Protein AF-W2TGR8-F1 (afdb_monomer)

pLDDT: mean 85.69, std 13.35, range [50.53, 97.81]

Sequence (136 aa):
VLIETGPAITISAFTNILAFVIGAYSSPPEIRLFCIGNAVCILMDMLYQLTFYTAVMALFADSAVQYSEKEESSRLKTAAQDFLHWYTGLVSNWKVSLAVMLIWVVYVGGAIVGLFYVSIDLSPQKMFLPDSKLIH

InterPro domains:
  IPR000731 Sterol-sensing domain [PS50156] (1-59)
  IPR003392 Patched domain-containing protein, SSD domain [PF02460] (1-59)
  IPR051697 Patched domain-containing protein [PTHR10796] (2-135)

Radius of gyration: 23.93 Å; Cα contacts (8 Å, |Δi|>4): 41; chains: 1; bounding box: 42×45×67 Å

Structure (mmCIF, N/CA/C/O backbone):
data_AF-W2TGR8-F1
#
_entry.id   AF-W2TGR8-F1
#
loop_
_atom_site.group_PDB
_atom_site.id
_atom_site.type_symbol
_atom_site.label_atom_id
_atom_site.label_alt_id
_atom_site.label_comp_id
_atom_site.label_asym_id
_atom_site.label_entity_id
_atom_site.label_seq_id
_atom_site.pdbx_PDB_ins_code
_atom_site.Cartn_x
_atom_site.Cartn_y
_atom_site.Cartn_z
_atom_site.occupancy
_atom_site.B_iso_or_equiv
_atom_site.auth_seq_id
_atom_site.auth_comp_id
_atom_site.auth_asym_id
_atom_site.auth_atom_id
_atom_site.pdbx_PDB_model_num
ATOM 1 N N . VAL A 1 1 ? -5.175 4.850 19.070 1.00 67.69 1 VAL A N 1
ATOM 2 C CA . VAL A 1 1 ? -5.255 4.617 17.608 1.00 67.69 1 VAL A CA 1
ATOM 3 C C . VAL A 1 1 ? -3.891 4.711 16.936 1.00 67.69 1 VAL A C 1
ATOM 5 O O . VAL A 1 1 ? -3.428 3.683 16.474 1.00 67.69 1 VAL A O 1
ATOM 8 N N . LEU A 1 2 ? -3.178 5.848 16.969 1.00 77.06 2 LEU A N 1
ATOM 9 C CA . LEU A 1 2 ? -1.892 5.989 16.260 1.00 77.06 2 LEU A CA 1
ATOM 10 C C . LEU A 1 2 ? -0.796 5.014 16.727 1.00 77.06 2 LEU A C 1
ATOM 12 O O . LEU A 1 2 ? -0.010 4.551 15.913 1.00 77.06 2 LEU A O 1
ATOM 16 N N . ILE A 1 3 ? -0.752 4.666 18.018 1.00 83.44 3 ILE A N 1
ATOM 17 C CA . ILE A 1 3 ? 0.245 3.712 18.532 1.00 83.44 3 ILE A CA 1
ATOM 18 C C . ILE A 1 3 ? 0.021 2.275 18.026 1.00 83.44 3 ILE A C 1
ATOM 20 O O . ILE A 1 3 ? 0.967 1.501 17.953 1.00 83.44 3 ILE A O 1
ATOM 24 N N . GLU A 1 4 ? -1.212 1.935 17.637 1.00 88.06 4 GLU A N 1
ATOM 25 C CA . GLU A 1 4 ? -1.575 0.610 17.117 1.00 88.06 4 GLU A CA 1
ATOM 26 C C . GLU A 1 4 ? -1.536 0.572 15.584 1.00 88.06 4 GLU A C 1
ATOM 28 O O . GLU A 1 4 ? -1.057 -0.397 15.002 1.00 88.06 4 GLU A O 1
ATOM 33 N N . THR A 1 5 ? -2.005 1.629 14.911 1.00 88.12 5 THR A N 1
ATOM 34 C CA . THR A 1 5 ? -2.105 1.673 13.441 1.00 88.12 5 THR A CA 1
ATOM 35 C C . THR A 1 5 ? -0.905 2.333 12.762 1.00 88.12 5 THR A C 1
ATOM 37 O O . THR A 1 5 ? -0.639 2.058 11.593 1.00 88.12 5 THR A O 1
ATOM 40 N N . GLY A 1 6 ? -0.141 3.158 13.482 1.00 89.12 6 GLY A N 1
ATOM 41 C CA . GLY A 1 6 ? 1.036 3.866 12.974 1.00 89.12 6 GLY A CA 1
ATOM 42 C C . GLY A 1 6 ? 2.106 2.946 12.380 1.00 89.12 6 GLY A C 1
ATOM 43 O O . GLY A 1 6 ? 2.566 3.220 11.271 1.00 89.12 6 GLY A O 1
ATOM 44 N N . PRO A 1 7 ? 2.474 1.823 13.031 1.00 92.12 7 PRO A N 1
ATOM 45 C CA . PRO A 1 7 ? 3.418 0.869 12.451 1.00 92.12 7 PRO A CA 1
ATOM 46 C C . PRO A 1 7 ? 2.946 0.297 11.108 1.00 92.12 7 PRO A C 1
ATOM 48 O O . PRO A 1 7 ? 3.734 0.220 10.170 1.00 92.12 7 PRO A O 1
ATOM 51 N N . ALA A 1 8 ? 1.661 -0.050 10.980 1.00 93.62 8 ALA A N 1
ATOM 52 C CA . ALA A 1 8 ? 1.106 -0.600 9.742 1.00 93.62 8 ALA A CA 1
ATOM 53 C C . ALA A 1 8 ? 1.121 0.424 8.593 1.00 93.62 8 ALA A C 1
ATOM 55 O O . ALA A 1 8 ? 1.507 0.084 7.473 1.00 93.62 8 ALA A O 1
ATOM 56 N N . ILE A 1 9 ? 0.761 1.682 8.880 1.00 91.81 9 ILE A N 1
ATOM 57 C CA . ILE A 1 9 ? 0.807 2.788 7.910 1.00 91.81 9 ILE A CA 1
ATOM 58 C C . ILE A 1 9 ? 2.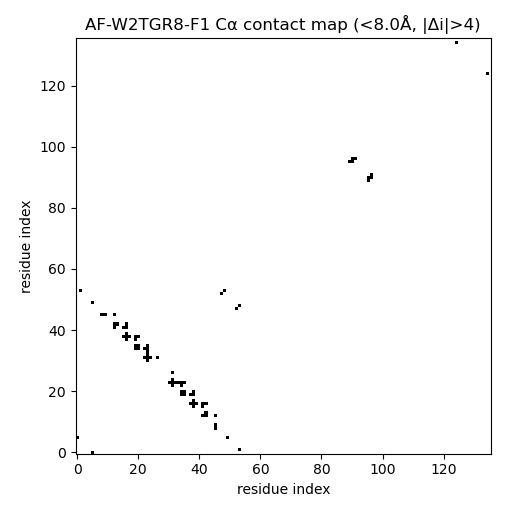244 2.999 7.423 1.00 91.81 9 ILE A C 1
ATOM 60 O O . ILE A 1 9 ? 2.487 3.024 6.217 1.00 91.81 9 ILE A O 1
ATOM 64 N N . THR A 1 10 ? 3.207 3.072 8.344 1.00 93.50 10 THR A N 1
ATOM 65 C CA . THR A 1 10 ? 4.623 3.266 8.006 1.00 93.50 10 THR A CA 1
ATOM 66 C C . THR A 1 10 ? 5.180 2.102 7.189 1.00 93.50 10 THR A C 1
ATOM 68 O O . THR A 1 10 ? 5.876 2.339 6.208 1.00 93.50 10 THR A O 1
ATOM 71 N N . ILE A 1 11 ? 4.859 0.848 7.530 1.00 95.06 11 ILE A N 1
ATOM 72 C CA . ILE A 1 11 ? 5.300 -0.328 6.759 1.00 95.06 11 ILE A CA 1
ATOM 73 C C . ILE A 1 11 ? 4.727 -0.290 5.335 1.00 95.06 11 ILE A C 1
ATOM 75 O O . ILE A 1 11 ? 5.455 -0.523 4.368 1.00 95.06 11 ILE A O 1
ATOM 79 N N . SER A 1 12 ? 3.444 0.042 5.186 1.00 95.12 12 SER A N 1
ATOM 80 C CA . SER A 1 12 ? 2.799 0.175 3.875 1.00 95.12 12 SER A CA 1
ATOM 81 C C . SER A 1 12 ? 3.443 1.284 3.031 1.00 95.12 12 SER A C 1
ATOM 83 O O . SER A 1 12 ? 3.861 1.048 1.897 1.00 95.12 12 SER A O 1
ATOM 85 N N . ALA A 1 13 ? 3.625 2.479 3.600 1.00 95.12 13 ALA A N 1
ATOM 86 C CA . ALA A 1 13 ? 4.288 3.591 2.921 1.00 95.12 13 ALA A CA 1
ATOM 87 C C . ALA A 1 13 ? 5.734 3.243 2.538 1.00 95.12 13 ALA A C 1
ATOM 89 O O . ALA A 1 13 ? 6.147 3.465 1.401 1.00 95.12 13 ALA A O 1
ATOM 90 N N . PHE A 1 14 ? 6.489 2.635 3.453 1.00 94.81 14 PHE A N 1
ATOM 91 C CA . PHE A 1 14 ? 7.878 2.248 3.227 1.00 94.81 14 PHE A CA 1
ATOM 92 C C . PHE A 1 14 ? 8.020 1.218 2.103 1.00 94.81 14 PHE A C 1
ATOM 94 O O . PHE A 1 14 ? 8.857 1.382 1.215 1.00 94.81 14 PHE A O 1
ATOM 101 N N . THR A 1 15 ? 7.179 0.183 2.095 1.00 96.50 15 THR A N 1
ATOM 102 C CA . THR A 1 15 ? 7.203 -0.835 1.034 1.00 96.50 15 THR A CA 1
ATOM 103 C C . THR A 1 15 ? 6.821 -0.252 -0.328 1.00 96.50 15 THR A C 1
ATOM 105 O O . THR A 1 15 ? 7.491 -0.561 -1.314 1.00 96.50 15 THR A O 1
ATOM 108 N N . ASN A 1 16 ? 5.845 0.662 -0.392 1.00 95.88 16 ASN A N 1
ATOM 109 C CA . ASN A 1 16 ? 5.512 1.380 -1.626 1.00 95.88 16 ASN A CA 1
ATOM 110 C C . ASN A 1 16 ? 6.663 2.270 -2.114 1.00 95.88 16 ASN A C 1
ATOM 112 O O . ASN A 1 16 ? 7.004 2.234 -3.295 1.00 95.88 16 ASN A O 1
ATOM 116 N N . ILE A 1 17 ? 7.303 3.033 -1.222 1.00 96.00 17 ILE A N 1
ATOM 117 C CA . ILE A 1 17 ? 8.468 3.862 -1.567 1.00 96.00 17 ILE A CA 1
ATOM 118 C C . ILE A 1 17 ? 9.581 2.988 -2.153 1.00 96.00 17 ILE A C 1
ATOM 120 O O . ILE A 1 17 ? 10.119 3.321 -3.206 1.00 96.00 17 ILE A O 1
ATOM 124 N N . LEU A 1 18 ? 9.895 1.850 -1.526 1.00 95.25 18 LEU A N 1
ATOM 125 C CA . LEU A 1 18 ? 10.897 0.918 -2.047 1.00 95.25 18 LEU A CA 1
ATOM 126 C C . LEU A 1 18 ? 10.514 0.366 -3.423 1.00 95.25 18 LEU A C 1
ATOM 128 O O . LEU A 1 18 ? 11.359 0.342 -4.316 1.00 95.25 18 LEU A O 1
ATOM 132 N N . ALA A 1 19 ? 9.253 -0.025 -3.622 1.00 95.31 19 ALA A N 1
ATOM 133 C CA . ALA A 1 19 ? 8.767 -0.497 -4.916 1.00 95.31 19 ALA A CA 1
ATOM 134 C C . ALA A 1 19 ? 8.942 0.569 -6.012 1.00 95.31 19 ALA A C 1
ATOM 136 O O . ALA A 1 19 ? 9.441 0.263 -7.097 1.00 95.31 19 ALA A O 1
ATOM 137 N N . PHE A 1 20 ? 8.622 1.833 -5.718 1.00 95.06 20 PHE A N 1
ATOM 138 C CA . PHE A 1 20 ? 8.822 2.941 -6.654 1.00 95.06 20 PHE A CA 1
ATOM 139 C C . PHE A 1 20 ? 10.295 3.284 -6.876 1.00 95.06 20 PHE A C 1
ATOM 141 O O . PHE A 1 20 ? 10.671 3.598 -8.001 1.00 95.06 20 PHE A O 1
ATOM 148 N N . VAL A 1 21 ? 11.152 3.195 -5.859 1.00 94.19 21 VAL A N 1
ATOM 149 C CA . VAL A 1 21 ? 12.599 3.423 -6.009 1.00 94.19 21 VAL A CA 1
ATOM 150 C C . VAL A 1 21 ? 13.236 2.339 -6.882 1.00 94.19 21 VAL A C 1
ATOM 152 O O . VAL A 1 21 ? 14.001 2.658 -7.792 1.00 94.19 21 VAL A O 1
ATOM 155 N N . ILE A 1 22 ? 12.886 1.068 -6.668 1.00 95.00 22 ILE A N 1
ATOM 156 C CA . ILE A 1 22 ? 13.338 -0.047 -7.514 1.00 95.00 22 ILE A CA 1
ATOM 157 C C . ILE A 1 22 ? 12.804 0.131 -8.943 1.00 95.00 22 ILE A C 1
ATOM 159 O O . ILE A 1 22 ? 13.560 -0.004 -9.907 1.00 95.00 22 ILE A O 1
ATOM 163 N N . GLY A 1 23 ? 11.532 0.518 -9.083 1.00 91.88 23 GLY A N 1
ATOM 164 C CA . GLY A 1 23 ? 10.924 0.855 -10.368 1.00 91.88 23 GLY A CA 1
ATOM 165 C C . GLY A 1 23 ? 11.654 1.997 -11.077 1.00 91.88 23 GLY A C 1
ATOM 166 O O . GLY A 1 23 ? 11.941 1.891 -12.265 1.00 91.88 23 GLY A O 1
ATOM 167 N N . ALA A 1 24 ? 12.047 3.045 -10.354 1.00 92.75 24 ALA A N 1
ATOM 168 C CA . ALA A 1 24 ? 12.810 4.167 -10.893 1.00 92.75 24 ALA A CA 1
ATOM 169 C C . ALA A 1 24 ? 14.208 3.749 -11.370 1.00 92.75 24 ALA A C 1
ATOM 171 O O . ALA A 1 24 ? 14.681 4.262 -12.380 1.00 92.75 24 ALA A O 1
ATOM 172 N N . TYR A 1 25 ? 14.867 2.829 -10.661 1.00 91.69 25 TYR A N 1
ATOM 173 C CA . TYR A 1 25 ? 16.185 2.327 -11.046 1.00 91.69 25 TYR A CA 1
ATOM 174 C C . TYR A 1 25 ? 16.130 1.454 -12.307 1.00 91.69 25 TYR A C 1
ATOM 176 O O . TYR A 1 25 ? 17.006 1.559 -13.160 1.00 91.69 25 TYR A O 1
ATOM 184 N N . SER A 1 26 ? 15.097 0.617 -12.441 1.00 91.00 26 SER A N 1
ATOM 185 C CA . SER A 1 26 ? 14.973 -0.327 -13.558 1.00 91.00 26 SER A CA 1
ATOM 186 C C . SER A 1 26 ? 14.308 0.254 -14.814 1.00 91.00 26 SER A C 1
ATOM 188 O O . SER A 1 26 ? 14.385 -0.373 -15.870 1.00 91.00 26 SER A O 1
ATOM 190 N N . SER A 1 27 ? 13.616 1.394 -14.717 1.00 89.38 27 SER A N 1
ATOM 191 C CA . SER A 1 27 ? 12.776 1.913 -15.807 1.00 89.38 27 SER A CA 1
ATOM 192 C C . SER A 1 27 ? 13.502 2.885 -16.753 1.00 89.38 27 SER A C 1
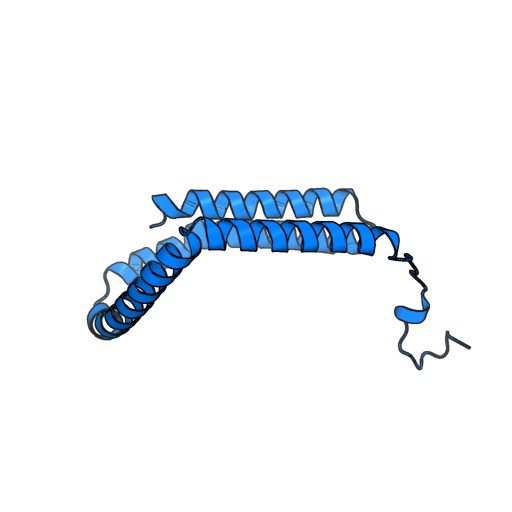ATOM 194 O O . SER A 1 27 ? 14.434 3.578 -16.336 1.00 89.38 27 SER A O 1
ATOM 196 N N . PRO A 1 28 ? 13.028 3.017 -18.010 1.00 89.12 28 PRO A N 1
ATOM 197 C CA . PRO A 1 28 ? 13.437 4.075 -18.937 1.00 89.12 28 PRO A CA 1
ATOM 198 C C . PRO A 1 28 ? 13.270 5.493 -18.353 1.00 89.12 28 PRO A C 1
ATOM 200 O O . PRO A 1 28 ? 12.463 5.694 -17.432 1.00 89.12 28 PRO A O 1
ATOM 203 N N . PRO A 1 29 ? 14.012 6.495 -18.865 1.00 83.12 29 PRO A N 1
ATOM 204 C CA . PRO A 1 29 ? 14.069 7.839 -18.283 1.00 83.12 29 PRO A CA 1
ATOM 205 C C . PRO A 1 29 ? 12.704 8.538 -18.169 1.00 8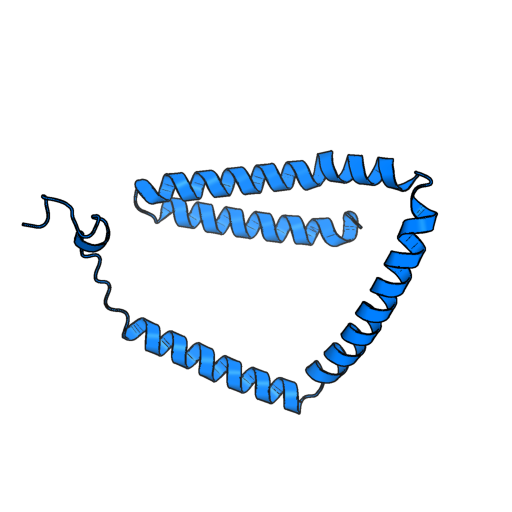3.12 29 PRO A C 1
ATOM 207 O O . PRO A 1 29 ? 12.502 9.313 -17.234 1.00 83.12 29 PRO A O 1
ATOM 210 N N . GLU A 1 30 ? 11.753 8.228 -19.048 1.00 82.56 30 GLU A N 1
ATOM 211 C CA . GLU A 1 30 ? 10.399 8.790 -19.060 1.00 82.56 30 GLU A CA 1
ATOM 212 C C . GLU A 1 30 ? 9.569 8.312 -17.857 1.00 82.56 30 GLU A C 1
ATOM 214 O O . GLU A 1 30 ? 8.879 9.097 -17.208 1.00 82.56 30 GLU A O 1
ATOM 219 N N . ILE A 1 31 ? 9.674 7.026 -17.512 1.00 89.44 31 ILE A N 1
ATOM 220 C CA . ILE A 1 31 ? 8.930 6.398 -16.406 1.00 89.44 31 ILE A CA 1
ATOM 221 C C . ILE A 1 31 ? 9.644 6.640 -15.071 1.00 89.44 31 ILE A C 1
ATOM 223 O O . ILE A 1 31 ? 9.018 6.739 -14.015 1.00 89.44 31 ILE A O 1
ATOM 227 N N . ARG A 1 32 ? 10.9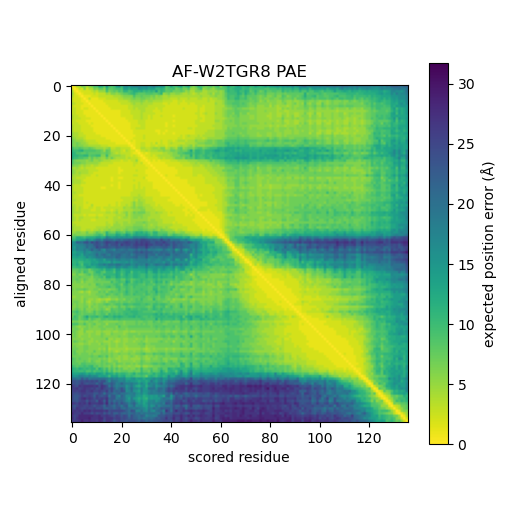66 6.812 -15.099 1.00 91.19 32 ARG A N 1
ATOM 228 C CA . ARG A 1 32 ? 11.770 7.072 -13.904 1.00 91.19 32 ARG A CA 1
ATOM 229 C C . ARG A 1 32 ? 11.347 8.347 -13.172 1.00 91.19 32 ARG A C 1
ATOM 231 O O . ARG A 1 32 ? 11.282 8.337 -11.943 1.00 91.19 32 ARG A O 1
ATOM 238 N N . LEU A 1 33 ? 11.032 9.425 -13.895 1.00 92.12 33 LEU A N 1
ATOM 239 C CA . LEU A 1 33 ? 10.578 10.674 -13.272 1.00 92.12 33 LEU A CA 1
ATOM 240 C C . LEU A 1 33 ? 9.227 10.491 -12.563 1.00 92.12 33 LEU A C 1
ATOM 242 O O . LEU A 1 33 ? 9.038 10.992 -11.456 1.00 92.12 33 LEU A O 1
ATOM 246 N N . PHE A 1 34 ? 8.329 9.703 -13.159 1.00 92.44 34 PHE A N 1
ATOM 247 C CA . PHE A 1 34 ? 7.057 9.322 -12.549 1.00 92.44 34 PHE A CA 1
ATOM 248 C C . PHE A 1 34 ? 7.259 8.505 -11.265 1.00 92.44 34 PHE A C 1
ATOM 250 O O . PHE A 1 34 ? 6.647 8.806 -10.239 1.00 92.44 34 PHE A O 1
ATOM 257 N N . CYS A 1 35 ? 8.141 7.503 -11.285 1.00 94.00 35 CYS A N 1
ATOM 258 C CA . CYS A 1 35 ? 8.422 6.675 -10.112 1.00 94.00 35 CYS A CA 1
ATOM 259 C C . CYS A 1 35 ? 9.039 7.486 -8.961 1.00 94.00 35 CYS A C 1
ATOM 261 O O . CYS A 1 35 ? 8.600 7.355 -7.820 1.00 94.00 35 CYS A O 1
ATOM 263 N N . ILE A 1 36 ? 10.006 8.365 -9.249 1.00 94.31 36 ILE A N 1
ATOM 264 C CA . ILE A 1 36 ? 10.608 9.248 -8.235 1.00 94.31 36 ILE A CA 1
ATOM 265 C C . ILE A 1 36 ? 9.558 10.208 -7.666 1.00 94.31 36 ILE A C 1
ATOM 267 O O . ILE A 1 36 ? 9.482 10.369 -6.450 1.00 94.31 36 ILE A O 1
ATOM 271 N N . GLY A 1 37 ? 8.722 10.805 -8.523 1.00 94.38 37 GLY A N 1
ATOM 272 C CA . GLY A 1 37 ? 7.633 11.681 -8.093 1.00 94.38 37 GLY A CA 1
ATOM 273 C C . GLY A 1 37 ? 6.689 10.990 -7.107 1.00 94.38 37 GLY A C 1
ATOM 274 O O . GLY A 1 37 ? 6.458 11.510 -6.019 1.00 94.38 37 GLY A O 1
ATOM 275 N N . ASN A 1 38 ? 6.224 9.778 -7.431 1.00 95.25 38 ASN A N 1
ATOM 276 C CA . ASN A 1 38 ? 5.356 9.000 -6.540 1.00 95.25 38 ASN A CA 1
ATOM 277 C C . ASN A 1 38 ? 6.044 8.623 -5.223 1.00 95.25 38 ASN A C 1
ATOM 279 O O . ASN A 1 38 ? 5.431 8.752 -4.166 1.00 95.25 38 ASN A O 1
ATOM 283 N N . ALA A 1 39 ? 7.318 8.219 -5.256 1.00 95.62 39 ALA A N 1
ATOM 284 C CA . ALA A 1 39 ? 8.071 7.912 -4.039 1.00 95.62 39 ALA A CA 1
ATOM 285 C C . ALA A 1 39 ? 8.144 9.123 -3.089 1.00 95.62 39 ALA A C 1
ATOM 287 O O . ALA A 1 39 ? 7.924 8.986 -1.886 1.00 95.62 39 ALA A O 1
ATOM 288 N N . VAL A 1 40 ? 8.396 10.321 -3.628 1.00 95.75 40 VAL A N 1
ATOM 289 C CA . VAL A 1 40 ? 8.436 11.568 -2.848 1.00 95.75 40 VAL A CA 1
ATOM 290 C C . VAL A 1 40 ? 7.045 11.952 -2.339 1.00 95.75 40 VAL A C 1
ATOM 292 O O . VAL A 1 40 ? 6.915 12.330 -1.176 1.00 95.75 40 VAL A O 1
ATOM 295 N N . CYS A 1 41 ? 6.001 11.829 -3.165 1.00 95.94 41 CYS A N 1
ATOM 296 C CA . CYS A 1 41 ? 4.622 12.100 -2.754 1.00 95.94 41 CYS A CA 1
ATOM 297 C C . CYS A 1 41 ? 4.192 11.212 -1.582 1.00 95.94 41 CYS A C 1
ATOM 299 O O . CYS A 1 41 ? 3.661 11.729 -0.605 1.00 95.94 41 CYS A O 1
ATOM 301 N N . ILE A 1 42 ? 4.470 9.908 -1.643 1.00 95.75 42 ILE A N 1
ATOM 302 C CA . ILE A 1 42 ? 4.120 8.954 -0.578 1.00 95.75 42 ILE A CA 1
ATOM 303 C C . ILE A 1 42 ? 4.905 9.249 0.702 1.00 95.75 42 ILE A C 1
ATOM 305 O O . ILE A 1 42 ? 4.355 9.172 1.798 1.00 95.75 42 ILE A O 1
ATOM 309 N N . LEU A 1 43 ? 6.179 9.635 0.582 1.00 94.62 43 LEU A N 1
ATOM 310 C CA . LEU A 1 43 ? 6.975 10.048 1.736 1.00 94.62 43 LEU A CA 1
ATOM 311 C C . LEU A 1 43 ? 6.383 11.292 2.414 1.00 94.62 43 LEU A C 1
ATOM 313 O O . LEU A 1 43 ? 6.254 11.326 3.637 1.00 94.62 43 LEU A O 1
ATOM 317 N N . MET A 1 44 ? 6.014 12.304 1.629 1.00 95.25 44 MET A N 1
ATOM 318 C CA . MET A 1 44 ? 5.411 13.531 2.155 1.00 95.25 44 MET A CA 1
ATOM 319 C C . MET A 1 44 ? 4.029 13.281 2.759 1.00 95.25 44 MET A C 1
ATOM 321 O O . MET A 1 44 ? 3.732 13.806 3.831 1.00 95.25 44 MET A O 1
ATOM 325 N N . ASP A 1 45 ? 3.215 12.444 2.120 1.00 94.62 45 ASP A N 1
ATOM 326 C CA . ASP A 1 45 ? 1.916 12.012 2.635 1.00 94.62 45 ASP A CA 1
ATOM 327 C C . ASP A 1 45 ? 2.057 11.305 3.994 1.00 94.62 45 ASP A C 1
ATOM 329 O O . ASP A 1 45 ? 1.387 11.674 4.959 1.00 94.62 45 ASP A O 1
ATOM 333 N N . MET A 1 46 ? 3.019 10.387 4.130 1.00 93.00 46 MET A N 1
ATOM 334 C CA . MET A 1 46 ? 3.310 9.726 5.405 1.00 93.00 46 MET A CA 1
ATOM 335 C C . MET A 1 46 ? 3.701 10.733 6.503 1.00 93.00 46 MET A C 1
ATOM 337 O O . MET A 1 46 ? 3.213 10.638 7.632 1.00 93.00 46 MET A O 1
ATOM 341 N N . LEU A 1 47 ? 4.552 11.720 6.196 1.00 93.19 47 LEU A N 1
ATOM 342 C CA . LEU A 1 47 ? 4.944 12.756 7.161 1.00 93.19 47 LEU A CA 1
ATOM 343 C C . LEU A 1 47 ? 3.753 13.621 7.591 1.00 93.19 47 LEU A C 1
ATOM 345 O O . LEU A 1 47 ? 3.608 13.928 8.779 1.00 93.19 47 LEU A O 1
ATOM 349 N N . TYR A 1 48 ? 2.887 13.990 6.647 1.00 93.56 48 TYR A N 1
ATOM 350 C CA . TYR A 1 48 ? 1.692 14.786 6.913 1.00 93.56 48 TYR A CA 1
ATOM 351 C C . TYR A 1 48 ? 0.659 14.020 7.751 1.00 93.56 48 TYR A C 1
ATOM 353 O O . TYR A 1 48 ? 0.118 14.573 8.713 1.00 93.56 48 TYR A O 1
ATOM 361 N N . GLN A 1 49 ? 0.439 12.735 7.455 1.00 91.44 49 GLN A N 1
ATOM 362 C CA . GLN A 1 49 ? -0.451 11.872 8.234 1.00 91.44 49 GLN A CA 1
ATOM 363 C C . GLN A 1 49 ? 0.044 11.683 9.674 1.00 91.44 49 GLN A C 1
ATOM 365 O O . GLN A 1 49 ? -0.743 11.777 10.614 1.00 91.44 49 GLN A O 1
ATOM 370 N N . LEU A 1 50 ? 1.348 11.464 9.872 1.00 89.88 50 LEU A N 1
ATOM 371 C CA . LEU A 1 50 ? 1.907 11.249 11.210 1.00 89.88 50 LEU A CA 1
ATOM 372 C C . LEU A 1 50 ? 1.885 12.512 12.076 1.00 89.88 50 LEU A C 1
ATOM 374 O O . LEU A 1 50 ? 1.626 12.409 13.274 1.00 89.88 50 LEU A O 1
ATOM 378 N N . THR A 1 51 ? 2.137 13.687 11.495 1.00 91.19 51 THR A N 1
ATOM 379 C CA . THR A 1 51 ? 2.284 14.941 12.250 1.00 91.19 51 THR A CA 1
ATOM 380 C C . THR A 1 51 ? 0.999 15.764 12.272 1.00 91.19 51 THR A C 1
ATOM 382 O O . THR A 1 51 ? 0.328 15.846 13.301 1.00 91.19 51 THR A O 1
ATOM 385 N N . PHE A 1 52 ? 0.646 16.370 11.140 1.00 90.62 52 PHE A N 1
ATOM 386 C CA . PHE A 1 52 ? -0.438 17.338 11.035 1.00 90.62 52 PHE A CA 1
ATOM 387 C C . PHE A 1 52 ? -1.804 16.694 11.264 1.00 90.62 52 PHE A C 1
ATOM 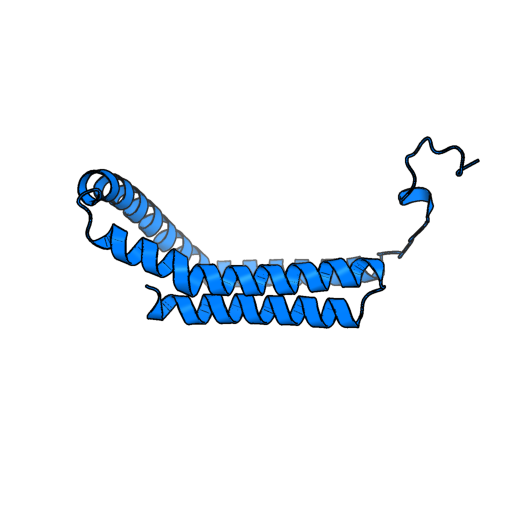389 O O . PHE A 1 52 ? -2.573 17.168 12.098 1.00 90.62 52 PHE A O 1
ATOM 396 N N . TYR A 1 53 ? -2.096 15.590 10.574 1.00 89.94 53 TYR A N 1
ATOM 397 C CA . TYR A 1 53 ? -3.387 14.916 10.705 1.00 89.94 53 TYR A CA 1
ATOM 398 C C . TYR A 1 53 ? -3.606 14.380 12.126 1.00 89.94 53 TYR A C 1
ATOM 400 O O . TYR A 1 53 ? -4.658 14.618 12.719 1.00 89.94 53 TYR A O 1
ATOM 408 N N . THR A 1 54 ? -2.593 13.741 12.721 1.00 88.56 54 THR A N 1
ATOM 409 C CA . THR A 1 54 ? -2.641 13.305 14.125 1.00 88.56 54 THR A CA 1
ATOM 410 C C . THR A 1 54 ? -2.907 14.466 15.083 1.00 88.56 54 THR A C 1
ATOM 412 O O . THR A 1 54 ? -3.745 14.334 15.975 1.00 88.56 54 THR A O 1
ATOM 415 N N . ALA A 1 55 ? -2.217 15.600 14.919 1.00 89.81 55 ALA A N 1
ATOM 416 C CA . ALA A 1 55 ? -2.389 16.763 15.790 1.00 89.81 55 ALA A CA 1
ATOM 417 C C . ALA A 1 55 ? -3.808 17.339 15.692 1.00 89.81 55 ALA A C 1
ATOM 419 O O . ALA A 1 55 ? -4.434 17.616 16.713 1.00 89.81 55 ALA A O 1
ATOM 420 N N . VAL A 1 56 ? -4.341 17.451 14.474 1.00 89.69 56 VAL A N 1
ATOM 421 C CA . VAL A 1 56 ? -5.727 17.867 14.230 1.00 89.69 56 VAL A CA 1
ATOM 422 C C . VAL A 1 56 ? -6.700 16.904 14.914 1.00 89.69 56 VAL A C 1
ATOM 424 O O . VAL A 1 56 ? -7.533 17.340 15.705 1.00 89.69 56 VAL A O 1
ATOM 427 N N . MET A 1 57 ? -6.557 15.594 14.702 1.00 86.94 57 MET A N 1
ATOM 428 C CA . MET A 1 57 ? -7.410 14.586 15.343 1.00 86.94 57 MET A CA 1
ATOM 429 C C . MET A 1 57 ? -7.351 14.644 16.876 1.00 86.94 57 MET A C 1
ATOM 431 O O . MET A 1 57 ? -8.373 14.444 17.528 1.00 86.94 57 MET A O 1
ATOM 435 N N . ALA A 1 58 ? -6.188 14.951 17.461 1.00 86.38 58 ALA A N 1
ATOM 436 C CA . ALA A 1 58 ? -6.038 15.110 18.906 1.00 86.38 58 ALA A CA 1
ATOM 437 C C . ALA A 1 58 ? -6.779 16.344 19.451 1.00 86.38 58 ALA A C 1
ATOM 439 O O . ALA A 1 58 ? -7.336 16.276 20.542 1.00 86.38 58 ALA A O 1
ATOM 440 N N . LEU A 1 59 ? -6.826 17.446 18.695 1.00 86.62 59 LEU A N 1
ATOM 441 C CA . LEU A 1 59 ? -7.561 18.655 19.084 1.00 86.62 59 LEU A CA 1
ATOM 442 C C . LEU A 1 59 ? -9.078 18.459 19.003 1.00 86.62 59 LEU A C 1
ATOM 444 O O . LEU A 1 59 ? -9.811 18.882 19.893 1.00 86.62 59 LEU A O 1
ATOM 448 N N . PHE A 1 60 ? -9.559 17.802 17.946 1.00 82.88 60 PHE A N 1
ATOM 449 C CA . PHE A 1 60 ? -10.991 17.561 17.761 1.00 82.88 60 PHE A CA 1
ATOM 450 C C . PHE A 1 60 ? -11.548 16.470 18.683 1.00 82.88 60 PHE A C 1
ATOM 452 O O . PHE A 1 60 ? -12.754 16.465 18.941 1.00 82.88 60 PHE A O 1
ATOM 459 N N . ALA A 1 61 ? -10.692 15.601 19.232 1.00 78.62 61 ALA A N 1
ATOM 460 C CA . ALA A 1 61 ? -11.089 14.542 20.159 1.00 78.62 61 ALA A CA 1
ATOM 461 C C . ALA A 1 61 ? -11.803 15.051 21.429 1.00 78.62 61 ALA A C 1
ATOM 463 O O . ALA A 1 61 ? -12.574 14.293 22.013 1.00 78.62 61 ALA A O 1
ATOM 464 N N . ASP A 1 62 ? -11.572 16.305 21.835 1.00 70.19 62 ASP A N 1
ATOM 465 C CA . ASP A 1 62 ? -12.126 16.904 23.063 1.00 70.19 62 ASP A CA 1
ATOM 466 C C . ASP A 1 62 ? -13.381 17.775 22.819 1.00 70.19 62 ASP A C 1
ATOM 468 O O . ASP A 1 62 ? -13.975 18.328 23.742 1.00 70.19 62 ASP A O 1
ATOM 472 N N . SER A 1 63 ? -13.821 17.924 21.562 1.00 64.94 63 SER A N 1
ATOM 473 C CA . SER A 1 63 ? -14.923 18.829 21.203 1.00 64.94 63 SER A CA 1
ATOM 474 C C . SER A 1 63 ? -16.314 18.165 21.241 1.00 64.94 63 SER A C 1
ATOM 476 O O . SER A 1 63 ? -16.506 17.021 20.832 1.00 64.94 63 SER A O 1
ATOM 478 N N . ALA A 1 64 ? -17.328 18.917 21.692 1.00 55.31 64 ALA A N 1
ATOM 479 C CA . ALA A 1 64 ? -18.714 18.477 21.938 1.00 55.31 64 ALA A CA 1
ATOM 480 C C . ALA A 1 64 ? -19.542 18.060 20.691 1.00 55.31 64 ALA A C 1
ATOM 482 O O . ALA A 1 64 ? -20.748 17.839 20.794 1.00 55.31 64 ALA A O 1
ATOM 483 N N . VAL A 1 65 ? -18.910 17.898 19.522 1.00 62.38 65 VAL A N 1
ATOM 484 C CA . VAL A 1 65 ? -19.507 17.353 18.278 1.00 62.38 65 VAL A CA 1
ATOM 485 C C . VAL A 1 65 ? -19.943 15.883 18.445 1.00 62.38 65 VAL A C 1
ATOM 487 O O . VAL A 1 65 ? -20.752 15.346 17.690 1.00 62.38 65 VAL A O 1
ATOM 490 N N . GLN A 1 66 ? -19.480 15.250 19.519 1.00 59.53 66 GLN A N 1
ATOM 491 C CA . GLN A 1 66 ? -19.597 13.829 19.803 1.00 59.53 66 GLN A CA 1
ATOM 492 C C . GLN A 1 66 ? -21.032 13.295 19.981 1.00 59.53 66 GLN A C 1
ATOM 494 O O . GLN A 1 66 ? -21.203 12.086 19.929 1.00 59.53 66 GLN A O 1
ATOM 499 N N . TYR A 1 67 ? -22.067 14.113 20.216 1.00 57.12 67 TYR A N 1
ATOM 500 C CA . TYR A 1 67 ? -23.401 13.575 20.550 1.00 57.12 67 TYR A CA 1
ATOM 501 C C . TYR A 1 67 ? -24.204 13.110 19.321 1.00 57.12 67 TYR A C 1
ATOM 503 O O . TYR A 1 67 ? -24.727 11.999 19.327 1.00 57.12 67 TYR A O 1
ATOM 511 N N . SER A 1 68 ? -24.246 13.910 18.246 1.00 58.81 68 SER A N 1
ATOM 512 C CA . SER A 1 68 ? -24.975 13.559 17.011 1.00 58.81 68 SER A CA 1
ATOM 513 C C . SER A 1 68 ? -24.233 12.506 16.183 1.00 58.81 68 SER A C 1
ATOM 515 O O . SER A 1 68 ? -24.848 11.603 15.625 1.00 58.81 68 SER A O 1
ATOM 517 N N . GLU A 1 69 ? -22.901 12.585 16.134 1.00 64.75 69 GLU A N 1
ATOM 518 C CA . GLU A 1 69 ? -22.075 11.661 15.350 1.00 64.75 69 GLU A CA 1
ATOM 519 C C . GLU A 1 69 ? -21.988 10.271 16.002 1.00 64.75 69 GLU A C 1
ATOM 521 O O . GLU A 1 69 ? -21.876 9.256 15.320 1.00 64.75 69 GLU A O 1
ATOM 526 N N . LYS A 1 70 ? -22.089 10.185 17.335 1.00 66.69 70 LYS A N 1
ATOM 527 C CA . LYS A 1 70 ? -21.986 8.914 18.068 1.00 66.69 70 LYS A CA 1
ATOM 528 C C . LYS A 1 70 ? -23.231 8.044 17.928 1.00 66.69 70 LYS A C 1
ATOM 530 O O . LYS A 1 70 ? -23.080 6.827 17.957 1.00 66.69 70 LYS A O 1
ATOM 535 N N . GLU A 1 71 ? -24.422 8.616 17.735 1.00 70.06 71 GLU A N 1
ATOM 536 C CA . GLU A 1 71 ? -25.640 7.839 17.457 1.00 70.06 71 GLU A CA 1
ATOM 537 C C . GLU A 1 71 ? -25.598 7.215 16.052 1.00 70.06 71 GLU A C 1
ATOM 539 O O . GLU A 1 71 ? -25.804 6.007 15.904 1.00 70.06 71 GLU A O 1
ATOM 544 N N . GLU A 1 72 ? -25.230 7.994 15.031 1.00 73.38 72 GLU A N 1
ATOM 545 C CA . GLU A 1 72 ? -25.060 7.495 13.661 1.00 73.38 72 GLU A CA 1
ATOM 546 C C . GLU A 1 72 ? -23.891 6.499 13.560 1.00 73.38 72 GLU A C 1
ATOM 548 O O . GLU A 1 72 ? -24.061 5.389 13.048 1.00 73.38 72 GLU A O 1
ATOM 553 N N . SER A 1 73 ? -22.737 6.829 14.154 1.00 79.81 73 SER A N 1
ATOM 554 C CA . SER A 1 73 ? -21.575 5.939 14.265 1.00 79.81 73 SER A CA 1
ATOM 555 C C . SER A 1 73 ? -21.908 4.652 15.021 1.00 79.81 73 SER A C 1
ATOM 557 O O . SER A 1 73 ? -21.405 3.596 14.656 1.00 79.81 73 SER A O 1
ATOM 559 N N . SER A 1 74 ? -22.769 4.700 16.044 1.00 83.62 74 SER A N 1
ATOM 560 C CA . SER A 1 74 ? -23.218 3.512 16.782 1.00 83.62 74 SER A CA 1
ATOM 561 C C . SER A 1 74 ? -24.006 2.565 15.880 1.00 83.62 74 SER A C 1
ATOM 563 O O . SER A 1 74 ? -23.667 1.387 15.792 1.00 83.62 74 SER A O 1
ATOM 565 N N . ARG A 1 75 ? -24.985 3.077 15.120 1.00 87.12 75 ARG A N 1
ATOM 566 C CA . ARG A 1 75 ? -25.769 2.259 14.175 1.00 87.12 75 ARG A CA 1
ATOM 567 C C . ARG A 1 75 ? -24.893 1.652 13.081 1.00 87.12 75 ARG A C 1
ATOM 569 O O . ARG A 1 75 ? -25.024 0.466 12.781 1.00 87.12 75 ARG A O 1
ATOM 576 N N . LEU A 1 76 ? -23.979 2.446 12.522 1.00 89.00 76 LEU A N 1
ATOM 577 C CA . LEU A 1 76 ? -23.000 1.994 11.531 1.00 89.00 76 LEU A CA 1
ATOM 578 C C . LEU A 1 76 ? -22.064 0.925 12.101 1.00 89.00 76 LEU A C 1
ATOM 580 O O . LEU A 1 76 ? -21.820 -0.080 11.441 1.00 89.00 76 LEU A O 1
ATOM 584 N N . LYS A 1 77 ? -21.581 1.102 13.336 1.00 91.56 77 LYS A N 1
ATOM 585 C CA . LYS A 1 77 ? -20.743 0.118 14.031 1.00 91.56 77 LYS A CA 1
ATOM 586 C C . LYS A 1 77 ? -21.484 -1.185 14.277 1.00 91.56 77 LYS A C 1
ATOM 588 O O . LYS A 1 77 ? -20.910 -2.229 13.999 1.00 91.56 77 LYS A O 1
ATOM 593 N N . THR A 1 78 ? -22.733 -1.148 14.743 1.00 93.31 78 THR A N 1
ATOM 594 C CA . THR A 1 78 ? -23.530 -2.365 14.960 1.00 93.31 78 THR A CA 1
ATOM 595 C C . THR A 1 78 ? -23.746 -3.114 13.649 1.00 93.31 78 THR A C 1
ATOM 597 O O . THR A 1 78 ? -23.426 -4.293 13.570 1.00 93.31 78 THR A O 1
ATOM 600 N N . ALA A 1 79 ? -24.168 -2.420 12.587 1.00 93.69 79 ALA A N 1
ATOM 601 C CA . ALA A 1 79 ? -24.347 -3.041 11.275 1.00 93.69 79 ALA A CA 1
ATOM 602 C C . ALA A 1 79 ? -23.032 -3.611 10.709 1.00 93.69 79 ALA A C 1
ATOM 604 O O . ALA A 1 79 ? -23.009 -4.722 10.178 1.00 93.69 79 ALA A O 1
ATOM 605 N N . ALA A 1 80 ? -21.923 -2.876 10.849 1.00 94.75 80 ALA A N 1
ATOM 606 C CA . ALA A 1 80 ? -20.606 -3.338 10.426 1.00 94.75 80 ALA A CA 1
ATOM 607 C C . ALA A 1 80 ? -20.156 -4.562 11.228 1.00 94.75 80 ALA A C 1
ATOM 609 O O . ALA A 1 80 ? -19.622 -5.498 10.645 1.00 94.75 80 ALA A O 1
ATOM 610 N N . GLN A 1 81 ? -20.388 -4.575 12.541 1.00 95.62 81 GLN A N 1
ATOM 611 C CA . GLN A 1 81 ? -20.014 -5.667 13.431 1.00 95.62 81 GLN A CA 1
ATOM 612 C C . GLN A 1 81 ? -20.835 -6.930 13.149 1.00 95.62 81 GLN A C 1
ATOM 614 O O . GLN A 1 81 ? -20.258 -8.015 13.077 1.00 95.62 81 GLN A O 1
ATOM 619 N N . ASP A 1 82 ? -22.138 -6.797 12.899 1.00 95.94 82 ASP A N 1
ATOM 620 C CA . ASP A 1 82 ? -23.004 -7.909 12.496 1.00 95.94 82 ASP A CA 1
ATOM 621 C C . ASP A 1 82 ? -22.546 -8.509 11.158 1.00 95.94 82 ASP A C 1
ATOM 623 O O . ASP A 1 82 ? -22.407 -9.730 11.026 1.00 95.94 82 ASP A O 1
ATOM 627 N N . PHE A 1 83 ? -22.218 -7.655 10.181 1.00 96.12 83 PHE A N 1
ATOM 628 C CA . PHE A 1 83 ? -21.639 -8.093 8.911 1.00 96.12 83 PHE A CA 1
ATOM 629 C C . PHE A 1 83 ? -20.286 -8.787 9.105 1.00 96.12 83 PHE A C 1
ATOM 631 O O . PHE A 1 83 ? -20.051 -9.845 8.522 1.00 96.12 83 PHE A O 1
ATOM 638 N N . LEU A 1 84 ? -19.404 -8.230 9.940 1.00 95.56 84 LEU A N 1
ATOM 639 C CA . LEU A 1 84 ? -18.079 -8.791 10.204 1.00 95.56 84 LEU A CA 1
ATOM 640 C C . LEU A 1 84 ? -18.184 -10.159 10.874 1.00 95.56 84 LEU A C 1
ATOM 642 O O . LEU A 1 84 ? -17.443 -11.066 10.504 1.00 95.56 84 LEU A O 1
ATOM 646 N N . HIS A 1 85 ? -19.119 -10.341 11.807 1.00 95.25 85 HIS A N 1
ATOM 647 C CA . HIS A 1 85 ? -19.381 -11.638 12.428 1.00 95.25 85 HIS A CA 1
ATOM 648 C C . HIS A 1 85 ? -19.878 -12.666 11.415 1.00 95.25 85 HIS A C 1
ATOM 650 O O . HIS A 1 85 ? -19.357 -13.783 11.375 1.00 95.25 85 HIS A O 1
ATOM 656 N N . TRP A 1 86 ? -20.835 -12.289 10.566 1.00 95.31 86 TRP A N 1
ATOM 657 C CA . TRP A 1 86 ? -21.314 -13.156 9.493 1.00 95.31 86 TRP A CA 1
ATOM 658 C C . TRP A 1 86 ? -20.188 -13.525 8.513 1.00 95.31 86 TRP A C 1
ATOM 660 O O . TRP A 1 86 ? -19.984 -14.705 8.225 1.00 95.31 86 TRP A O 1
ATOM 670 N N . TYR A 1 87 ? -19.405 -12.541 8.062 1.00 94.31 87 TYR A N 1
ATOM 671 C CA . TYR A 1 87 ? -18.277 -12.730 7.149 1.00 94.31 87 TYR A CA 1
ATOM 672 C C . TYR A 1 87 ? -17.185 -13.611 7.763 1.00 94.31 87 TYR A C 1
ATOM 674 O O . TYR A 1 87 ? -16.704 -14.542 7.121 1.00 94.31 87 TYR A O 1
ATOM 682 N N . THR A 1 88 ? -16.828 -13.368 9.024 1.00 94.06 88 THR A N 1
ATOM 683 C CA . THR A 1 88 ? -15.828 -14.166 9.747 1.00 94.06 88 THR A CA 1
ATOM 684 C C . THR A 1 88 ? -16.303 -15.607 9.893 1.00 94.06 88 THR A C 1
ATOM 686 O O . THR A 1 88 ? -15.527 -16.530 9.654 1.00 94.06 88 THR A O 1
ATOM 689 N N . GLY A 1 89 ? -17.586 -15.817 10.206 1.00 93.44 89 GLY A N 1
ATOM 690 C CA . GLY A 1 89 ? -18.191 -17.146 10.225 1.00 93.44 89 GLY A CA 1
ATOM 691 C C . GLY A 1 89 ? -18.118 -17.828 8.859 1.00 93.44 89 GLY A C 1
ATOM 692 O O . GLY A 1 89 ? -17.711 -18.984 8.772 1.00 93.44 89 GLY A O 1
ATOM 693 N N . LEU A 1 90 ? -18.440 -17.110 7.780 1.00 93.12 90 LEU A N 1
ATOM 694 C CA . LEU A 1 90 ? -18.378 -17.627 6.415 1.00 93.12 90 LEU A CA 1
ATOM 695 C C . LEU A 1 90 ? -16.951 -18.026 6.008 1.00 93.12 90 LEU A C 1
ATOM 697 O O . LEU A 1 90 ? -16.754 -19.147 5.543 1.00 93.12 90 LEU A O 1
ATOM 701 N N . VAL A 1 91 ? -15.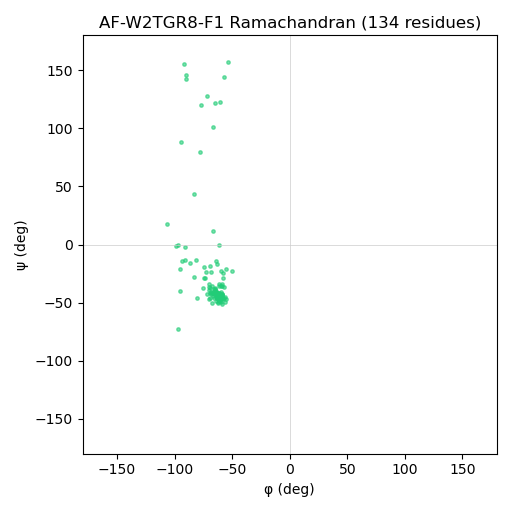968 -17.145 6.208 1.00 92.88 91 VAL A N 1
ATOM 702 C CA . VAL A 1 91 ? -14.560 -17.359 5.825 1.00 92.88 91 VAL A CA 1
ATOM 703 C C . VAL A 1 91 ? -13.875 -18.412 6.695 1.00 92.88 91 VAL A C 1
ATOM 705 O O . VAL A 1 91 ? -13.051 -19.175 6.193 1.00 92.88 91 VAL A O 1
ATOM 708 N N . SER A 1 92 ? -14.226 -18.500 7.980 1.00 94.62 92 SER A N 1
ATOM 709 C CA . SER A 1 92 ? -13.653 -19.486 8.905 1.00 94.62 92 SER A CA 1
ATOM 710 C C . SER A 1 92 ? -14.088 -20.925 8.593 1.00 94.62 92 SER A C 1
ATOM 712 O O . SER A 1 92 ? -13.415 -21.874 8.996 1.00 94.62 92 SER A O 1
ATOM 714 N N . ASN A 1 93 ? -15.170 -21.121 7.828 1.00 96.38 93 ASN A N 1
ATOM 715 C CA . ASN A 1 93 ? -15.584 -22.453 7.398 1.00 96.38 93 ASN A CA 1
ATOM 716 C C . ASN A 1 93 ? -14.548 -23.085 6.460 1.00 96.38 93 ASN A C 1
ATOM 718 O O . ASN A 1 93 ? -14.309 -22.604 5.352 1.00 96.38 93 ASN A O 1
ATOM 722 N N . TRP A 1 94 ? -14.021 -24.249 6.847 1.00 93.81 94 TRP A N 1
ATOM 723 C CA . TRP A 1 94 ? -12.959 -24.923 6.094 1.00 93.81 94 TRP A CA 1
ATOM 724 C C . TRP A 1 94 ? -13.349 -25.263 4.643 1.00 93.81 94 TRP A C 1
ATOM 726 O O . TRP A 1 94 ? -12.509 -25.186 3.754 1.00 93.81 94 TRP A O 1
ATOM 736 N N . LYS A 1 95 ? -14.626 -25.587 4.379 1.00 95.50 95 LYS A N 1
ATOM 737 C CA . LYS A 1 95 ? -15.125 -25.867 3.019 1.00 95.50 95 LYS A CA 1
ATOM 738 C C . LYS A 1 95 ? -15.068 -24.627 2.126 1.00 95.50 95 LYS A C 1
ATOM 740 O O . LYS A 1 95 ? -14.685 -24.727 0.966 1.00 95.50 95 LYS A O 1
ATOM 745 N N . VAL A 1 96 ? -15.448 -23.471 2.676 1.00 95.50 96 VAL A N 1
ATOM 746 C CA . VAL A 1 96 ? -15.406 -22.181 1.973 1.00 95.50 96 VAL A CA 1
ATOM 747 C C . VAL A 1 96 ? -13.956 -21.775 1.754 1.00 95.50 96 VAL A C 1
ATOM 749 O O . VAL A 1 96 ? -13.584 -21.452 0.633 1.00 95.50 96 VAL A O 1
ATOM 752 N N . SER A 1 97 ? -13.121 -21.885 2.790 1.00 93.00 97 SER A N 1
ATOM 753 C CA . SER A 1 97 ? -11.682 -21.641 2.693 1.00 93.00 97 SER A CA 1
ATOM 754 C C . SER A 1 97 ? -11.029 -22.508 1.607 1.00 93.00 97 SER A C 1
ATOM 756 O O . SER A 1 97 ? -10.334 -21.981 0.743 1.00 93.00 97 SER A O 1
ATOM 758 N N . LEU A 1 98 ? -11.331 -23.811 1.556 1.00 95.81 98 LEU A N 1
ATOM 759 C CA . LEU A 1 98 ? -10.813 -24.717 0.527 1.00 95.81 98 LEU A CA 1
ATOM 760 C C . LEU A 1 98 ? -11.301 -24.343 -0.879 1.00 95.81 98 LEU A C 1
ATOM 762 O O . LEU A 1 98 ? -10.509 -24.348 -1.819 1.00 95.81 98 LEU A O 1
ATOM 766 N N . ALA A 1 99 ? -12.577 -23.980 -1.031 1.00 96.44 99 ALA A N 1
ATOM 767 C CA . ALA A 1 99 ? -13.113 -23.515 -2.308 1.00 96.44 99 ALA A CA 1
ATOM 768 C C . ALA A 1 99 ? -12.431 -22.217 -2.782 1.00 96.44 99 ALA A C 1
ATOM 770 O O . ALA A 1 99 ? -12.034 -22.127 -3.942 1.00 96.44 99 ALA A O 1
ATOM 771 N N . VAL A 1 100 ? -12.233 -21.241 -1.889 1.00 96.00 100 VAL A N 1
ATOM 772 C CA . VAL A 1 100 ? -11.520 -19.987 -2.187 1.00 96.00 100 VAL A CA 1
ATOM 773 C C . VAL A 1 100 ? -10.070 -20.266 -2.576 1.00 96.00 100 VAL A C 1
ATOM 775 O O . VAL A 1 100 ? -9.589 -19.710 -3.560 1.00 96.00 100 VAL A O 1
ATOM 778 N N . MET A 1 101 ? -9.392 -21.168 -1.864 1.00 95.06 101 MET A N 1
ATOM 779 C CA . MET A 1 101 ? -8.026 -21.579 -2.196 1.00 95.06 101 MET A CA 1
ATOM 780 C C . MET A 1 101 ? -7.949 -22.228 -3.582 1.00 95.06 101 MET A C 1
ATOM 782 O O . MET A 1 101 ? -7.053 -21.897 -4.353 1.00 95.06 101 MET A O 1
ATOM 786 N N . LEU A 1 102 ? -8.900 -23.097 -3.943 1.00 96.88 102 LEU A N 1
ATOM 787 C CA . LEU A 1 102 ? -8.963 -23.682 -5.287 1.00 96.88 102 LEU A CA 1
ATOM 788 C C . LEU A 1 102 ? -9.178 -22.617 -6.368 1.00 96.88 102 LEU A C 1
ATOM 790 O O . LEU A 1 102 ? -8.468 -22.623 -7.372 1.00 96.88 102 LEU A O 1
ATOM 794 N N . ILE A 1 103 ? -10.108 -21.681 -6.156 1.00 97.56 103 ILE A N 1
ATOM 795 C CA . ILE A 1 103 ? -10.357 -20.571 -7.090 1.00 97.56 103 ILE A CA 1
ATOM 796 C C . ILE A 1 103 ? -9.095 -19.720 -7.257 1.00 97.56 103 ILE A C 1
ATOM 798 O O . ILE A 1 103 ? -8.734 -19.377 -8.381 1.00 97.56 103 ILE A O 1
ATOM 802 N N . TRP A 1 104 ? -8.394 -19.417 -6.163 1.00 97.25 104 TRP A N 1
ATOM 803 C CA . TRP A 1 104 ? -7.155 -1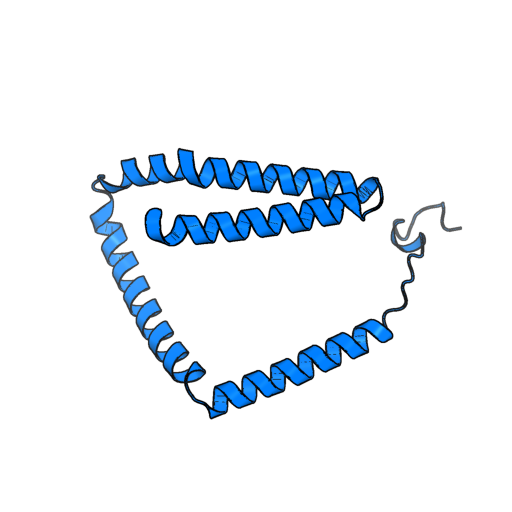8.646 -6.198 1.00 97.25 104 TRP A CA 1
ATOM 804 C C . TRP A 1 104 ? -6.052 -19.364 -6.987 1.00 97.25 104 TRP A C 1
ATOM 806 O O . TRP A 1 104 ? -5.398 -18.740 -7.819 1.00 97.25 104 TRP A O 1
ATOM 816 N N . VAL A 1 105 ? -5.889 -20.680 -6.809 1.00 97.69 105 VAL A N 1
ATOM 817 C CA . VAL A 1 105 ? -4.913 -21.476 -7.577 1.00 97.69 105 VAL A CA 1
ATOM 818 C C . VAL A 1 105 ? -5.247 -21.480 -9.068 1.00 97.69 105 VAL A C 1
ATOM 820 O O . VAL A 1 105 ? -4.356 -21.282 -9.893 1.00 97.69 105 VAL A O 1
ATOM 823 N N . VAL A 1 106 ? -6.522 -21.656 -9.429 1.00 97.81 106 VAL A N 1
ATOM 824 C CA . VAL A 1 106 ? -6.966 -21.591 -10.832 1.00 97.81 106 VAL A CA 1
ATOM 825 C C . VAL A 1 106 ? -6.716 -20.200 -11.417 1.00 97.81 106 VAL A C 1
ATOM 827 O O . VAL A 1 106 ? -6.199 -20.095 -12.528 1.00 97.81 106 VAL A O 1
ATOM 830 N N . TYR A 1 107 ? -7.020 -19.139 -10.666 1.00 97.38 107 TYR A N 1
ATOM 831 C CA . TYR A 1 107 ? -6.770 -17.756 -11.074 1.00 97.38 107 TYR A CA 1
ATOM 832 C C . TYR A 1 107 ? -5.281 -17.494 -11.325 1.00 97.38 107 TYR A C 1
ATOM 834 O O . TYR A 1 107 ? -4.916 -16.998 -12.390 1.00 97.38 107 TYR A O 1
ATOM 842 N N . VAL A 1 108 ? -4.411 -17.873 -10.385 1.00 97.00 108 VAL A N 1
ATOM 843 C CA . VAL A 1 108 ? -2.958 -17.696 -10.521 1.00 97.00 108 VAL A CA 1
ATOM 844 C C . VAL A 1 108 ? -2.416 -18.518 -11.691 1.00 97.00 108 VAL A C 1
ATOM 846 O O . VAL A 1 108 ? -1.637 -17.998 -12.487 1.00 97.00 108 VAL A O 1
ATOM 849 N N . GLY A 1 109 ? -2.862 -19.766 -11.852 1.00 96.50 109 GLY A N 1
ATOM 850 C CA . GLY A 1 109 ? -2.492 -20.601 -12.996 1.00 96.50 109 GLY A CA 1
ATOM 851 C C . GLY A 1 109 ? -2.892 -19.964 -14.329 1.00 96.50 109 GLY A C 1
ATOM 852 O O . GLY A 1 109 ? -2.072 -19.870 -15.240 1.00 96.50 109 GLY A O 1
ATOM 853 N N . GLY A 1 110 ? -4.120 -19.449 -14.421 1.00 95.56 110 GLY A N 1
ATOM 854 C CA . GLY A 1 110 ? -4.606 -18.716 -15.588 1.00 95.56 110 GLY A CA 1
ATOM 855 C C . GLY A 1 110 ? -3.802 -17.446 -15.874 1.00 95.56 110 GLY A C 1
ATOM 856 O O . GLY A 1 110 ? -3.459 -17.196 -17.026 1.00 95.56 110 GLY A O 1
ATOM 857 N N . ALA A 1 111 ? -3.437 -16.680 -14.843 1.00 95.19 111 ALA A N 1
ATOM 858 C CA . ALA A 1 111 ? -2.608 -15.483 -14.985 1.00 95.19 111 ALA A CA 1
ATOM 859 C C . ALA A 1 111 ? -1.197 -15.810 -15.505 1.00 95.19 111 ALA A C 1
ATOM 861 O O . ALA A 1 111 ? -0.691 -15.113 -16.382 1.00 95.19 111 ALA A O 1
ATOM 862 N N . ILE A 1 112 ? -0.586 -16.898 -15.023 1.00 95.12 112 ILE A N 1
ATOM 863 C CA . ILE A 1 112 ? 0.717 -17.381 -15.508 1.00 95.12 112 ILE A CA 1
ATOM 864 C C . ILE A 1 112 ? 0.624 -17.787 -16.980 1.00 95.12 112 ILE A C 1
ATOM 866 O O . ILE A 1 112 ? 1.465 -17.387 -17.779 1.00 95.12 112 ILE A O 1
ATOM 870 N N . VAL A 1 113 ? -0.411 -18.541 -17.362 1.00 94.56 113 VAL A N 1
ATOM 871 C CA . VAL A 1 113 ? -0.639 -18.901 -18.769 1.00 94.56 113 VAL A CA 1
ATOM 872 C C . VAL A 1 113 ? -0.838 -17.641 -19.613 1.00 94.56 113 VAL A C 1
ATOM 874 O O . VAL A 1 113 ? -0.196 -17.502 -20.648 1.00 94.56 113 VAL A O 1
ATOM 877 N N . GLY A 1 114 ? -1.651 -16.690 -19.146 1.00 90.94 114 GLY A N 1
ATOM 878 C CA . GLY A 1 114 ? -1.874 -15.403 -19.808 1.00 90.94 114 GLY A CA 1
ATOM 879 C C . GLY A 1 114 ? -0.586 -14.610 -20.035 1.00 90.94 114 GLY A C 1
ATOM 880 O O . GLY A 1 114 ? -0.422 -14.020 -21.100 1.00 90.94 114 GLY A O 1
ATOM 881 N N . LEU A 1 115 ? 0.364 -14.670 -19.098 1.00 88.75 115 LEU A N 1
ATOM 882 C CA . LEU A 1 115 ? 1.673 -14.033 -19.244 1.00 88.75 115 LEU A CA 1
ATOM 883 C C . LEU A 1 115 ? 2.468 -14.592 -20.435 1.00 88.75 115 LEU A C 1
ATOM 885 O O . LEU A 1 115 ? 3.138 -13.825 -21.118 1.00 88.75 115 LEU A O 1
ATOM 889 N N . PHE A 1 116 ? 2.362 -15.893 -20.731 1.00 88.00 116 PHE A N 1
ATOM 890 C CA . PHE A 1 116 ? 3.029 -16.498 -21.893 1.00 88.00 116 PHE A CA 1
ATOM 891 C C . PHE A 1 116 ? 2.388 -16.119 -23.236 1.00 88.00 116 PHE A C 1
ATOM 893 O O . PHE A 1 116 ? 3.063 -16.168 -24.261 1.00 88.00 116 PHE A O 1
ATOM 900 N N . TYR A 1 117 ? 1.108 -15.735 -23.244 1.00 87.12 117 TYR A N 1
ATOM 901 C CA . TYR A 1 117 ? 0.397 -15.311 -24.457 1.00 87.12 117 TYR A CA 1
ATOM 902 C C . TYR A 1 117 ? 0.476 -13.803 -24.722 1.00 87.12 117 TYR A C 1
ATOM 904 O O . TYR A 1 117 ? 0.151 -13.364 -25.828 1.00 87.12 117 TYR A O 1
ATOM 912 N N . VAL A 1 118 ? 0.912 -12.999 -23.745 1.00 85.00 118 VAL A N 1
ATOM 913 C CA . VAL A 1 118 ? 1.139 -11.562 -23.939 1.00 85.00 118 VAL A CA 1
ATOM 914 C C . VAL A 1 118 ? 2.299 -11.370 -24.915 1.00 85.00 118 VAL A C 1
ATOM 916 O O . VAL A 1 118 ? 3.472 -11.481 -24.571 1.00 85.00 118 VAL A O 1
ATOM 919 N N . SER A 1 119 ? 1.953 -11.063 -26.163 1.00 72.50 119 SER A N 1
ATOM 920 C CA . SER A 1 119 ? 2.910 -10.554 -27.139 1.00 72.50 119 SER A CA 1
ATOM 921 C C . SER A 1 119 ? 3.167 -9.085 -26.824 1.00 72.50 119 SER A C 1
ATOM 923 O O . SER A 1 119 ? 2.239 -8.276 -26.797 1.00 72.50 119 SER A O 1
ATOM 925 N N . ILE A 1 120 ? 4.424 -8.745 -26.546 1.00 66.12 120 ILE A N 1
ATOM 926 C CA . ILE A 1 120 ? 4.847 -7.376 -26.241 1.00 66.12 120 ILE A CA 1
ATOM 927 C C . ILE A 1 120 ? 4.944 -6.621 -27.569 1.00 66.12 120 ILE A C 1
ATOM 929 O O . ILE A 1 120 ? 6.019 -6.480 -28.144 1.00 66.12 120 ILE A O 1
ATOM 933 N N . ASP A 1 121 ? 3.798 -6.187 -28.087 1.00 59.88 121 ASP A N 1
ATOM 934 C CA . ASP A 1 121 ? 3.739 -5.334 -29.269 1.00 59.88 121 ASP A CA 1
ATOM 935 C C . ASP A 1 121 ? 3.662 -3.866 -28.832 1.00 59.88 121 ASP A C 1
ATOM 937 O O . ASP A 1 121 ? 2.591 -3.294 -28.627 1.00 59.88 121 ASP A O 1
ATOM 941 N N . LEU A 1 122 ? 4.832 -3.255 -28.637 1.00 61.16 122 LEU A N 1
ATOM 942 C CA . LEU A 1 122 ? 4.990 -1.819 -28.380 1.00 61.16 122 LEU A CA 1
ATOM 943 C C . LEU A 1 122 ? 4.977 -1.031 -29.702 1.00 61.16 122 LEU A C 1
ATOM 945 O O . LEU A 1 122 ? 5.816 -0.156 -29.918 1.00 61.16 122 LEU A O 1
ATOM 949 N N . SER A 1 123 ? 4.064 -1.360 -30.621 1.00 56.62 123 SER A N 1
ATOM 950 C CA . SER A 1 123 ? 3.991 -0.673 -31.908 1.00 56.62 123 SER A CA 1
ATOM 951 C C . SER A 1 123 ? 3.702 0.826 -31.686 1.00 56.62 123 SER A C 1
ATOM 953 O O . SER A 1 123 ? 2.675 1.164 -31.081 1.00 56.62 123 SER A O 1
ATOM 955 N N . PRO A 1 124 ? 4.558 1.752 -32.174 1.00 55.97 124 PRO A N 1
ATOM 956 C CA . PRO A 1 124 ? 4.421 3.202 -31.966 1.00 55.97 124 PRO A CA 1
ATOM 957 C C . PRO A 1 124 ? 3.073 3.771 -32.421 1.00 55.97 124 PRO A C 1
ATOM 959 O O . PRO A 1 124 ? 2.640 4.819 -31.951 1.00 55.97 124 PRO A O 1
ATOM 962 N N . GLN A 1 125 ? 2.374 3.052 -33.304 1.00 54.69 125 GLN A N 1
ATOM 963 C CA . GLN A 1 125 ? 1.046 3.394 -33.812 1.00 54.69 125 GLN A CA 1
ATOM 964 C C . GLN A 1 125 ? -0.026 3.495 -32.715 1.00 54.69 125 GLN A C 1
ATOM 966 O O . GLN A 1 125 ? -1.018 4.187 -32.909 1.00 54.69 125 GLN A O 1
ATOM 971 N N . LYS A 1 126 ? 0.167 2.856 -31.552 1.00 58.47 126 LYS A N 1
ATOM 972 C CA . LYS A 1 126 ? -0.753 2.951 -30.403 1.00 58.47 126 LY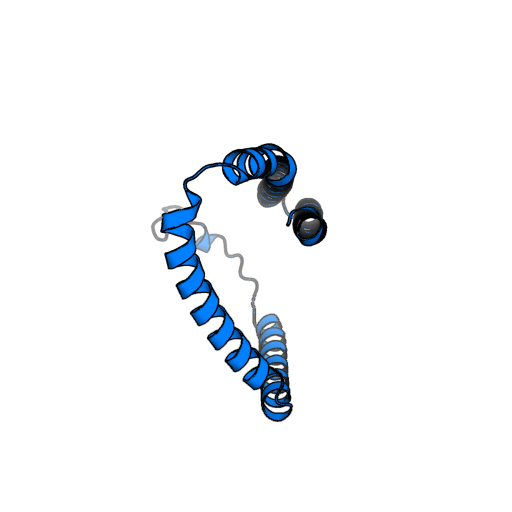S A CA 1
ATOM 973 C C . LYS A 1 126 ? -0.544 4.205 -29.542 1.00 58.47 126 LYS A C 1
ATOM 975 O O . LYS A 1 126 ? -1.403 4.501 -28.719 1.00 58.47 126 LYS A O 1
ATOM 980 N N . MET A 1 127 ? 0.568 4.929 -29.719 1.00 62.03 127 MET A N 1
ATOM 981 C CA . MET A 1 127 ? 0.833 6.211 -29.044 1.00 62.03 127 MET A CA 1
ATOM 982 C C . MET A 1 127 ? 0.399 7.431 -29.867 1.00 62.03 127 MET A C 1
ATOM 984 O O . MET A 1 127 ? 0.305 8.531 -29.323 1.00 62.03 127 MET A O 1
ATOM 988 N N . PHE A 1 128 ? 0.120 7.258 -31.160 1.00 62.47 128 PHE A N 1
ATOM 989 C CA . PHE A 1 128 ? -0.429 8.319 -31.998 1.00 62.47 128 PHE A CA 1
ATOM 990 C C . PHE A 1 128 ? -1.959 8.283 -31.974 1.00 62.47 128 PHE A C 1
ATOM 992 O O . PHE A 1 128 ? -2.565 7.214 -31.896 1.00 62.47 128 PHE A O 1
ATOM 999 N N . LEU A 1 129 ? -2.596 9.459 -32.049 1.00 64.12 129 LEU A N 1
ATOM 1000 C CA . LEU A 1 129 ? -4.036 9.511 -32.296 1.00 64.12 129 LEU A CA 1
ATOM 1001 C C . LEU A 1 129 ? -4.341 8.768 -33.610 1.00 64.12 129 LEU A C 1
ATOM 1003 O O . LEU A 1 129 ? -3.555 8.913 -34.552 1.00 64.12 129 LEU A O 1
ATOM 1007 N N . PRO A 1 130 ? -5.479 8.052 -33.708 1.00 65.25 130 PRO A N 1
ATOM 1008 C CA . PRO A 1 130 ? -5.871 7.314 -34.914 1.00 65.25 130 PRO A CA 1
ATOM 1009 C C . PRO A 1 130 ? -5.816 8.135 -36.217 1.00 65.25 130 PRO A C 1
ATOM 1011 O O . PRO A 1 130 ? -5.644 7.554 -37.281 1.00 65.25 130 PRO A O 1
ATOM 1014 N N . ASP A 1 131 ? -5.895 9.470 -36.121 1.00 60.94 131 ASP A N 1
ATOM 1015 C CA . ASP A 1 131 ? -5.917 10.425 -37.241 1.00 60.94 131 ASP A CA 1
ATOM 1016 C C . ASP A 1 131 ? -4.610 11.233 -37.436 1.00 60.94 131 ASP A C 1
ATOM 1018 O O . ASP A 1 131 ? -4.601 12.285 -38.084 1.00 60.94 131 ASP A O 1
ATOM 1022 N N . SER A 1 132 ? -3.479 10.807 -36.866 1.00 69.69 132 SER A N 1
ATOM 1023 C CA . SER A 1 132 ? -2.207 11.522 -37.054 1.00 69.69 132 SER A CA 1
ATOM 1024 C C . SER A 1 132 ? -1.654 11.347 -38.478 1.00 69.69 132 SER A C 1
ATOM 1026 O O . SER A 1 132 ? -1.433 10.229 -38.938 1.00 69.69 132 SER A O 1
ATOM 1028 N N . LYS A 1 133 ? -1.319 12.457 -39.159 1.00 59.25 133 LYS A N 1
ATOM 1029 C CA . LYS A 1 133 ? -0.690 12.487 -40.504 1.00 59.25 133 LYS A CA 1
ATOM 1030 C C . LYS A 1 133 ? 0.697 11.820 -40.597 1.00 59.25 133 LYS A C 1
ATOM 1032 O O . LYS A 1 133 ? 1.294 11.825 -41.664 1.00 59.25 133 LYS A O 1
ATOM 1037 N N . LEU A 1 134 ? 1.219 11.285 -39.494 1.00 58.28 134 LEU A N 1
ATOM 1038 C CA . LEU A 1 134 ? 2.490 10.55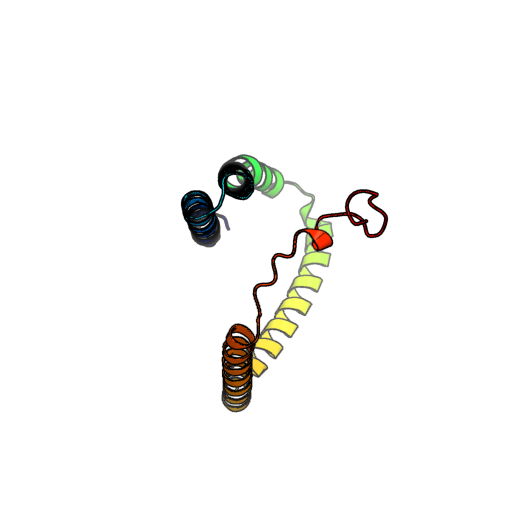4 -39.417 1.00 58.28 134 LEU A CA 1
ATOM 1039 C C . LEU A 1 134 ? 2.332 9.035 -39.625 1.00 58.28 134 LEU A C 1
ATOM 1041 O O . LEU A 1 134 ? 3.323 8.314 -39.574 1.00 58.28 134 LEU A O 1
ATOM 1045 N N . ILE A 1 135 ? 1.100 8.547 -39.810 1.00 55.78 135 ILE A N 1
ATOM 1046 C CA . ILE A 1 135 ? 0.776 7.117 -39.970 1.00 55.78 135 ILE A CA 1
ATOM 1047 C C . ILE A 1 135 ? 0.643 6.734 -41.464 1.00 55.78 135 ILE A C 1
ATOM 1049 O O . ILE A 1 135 ? 0.408 5.570 -41.778 1.00 55.78 135 ILE A O 1
ATOM 1053 N N . HIS A 1 136 ? 0.815 7.689 -42.389 1.00 50.53 136 HIS A N 1
ATOM 1054 C CA . HIS A 1 136 ? 0.631 7.490 -43.829 1.00 50.53 136 HIS A CA 1
ATOM 1055 C C . HIS A 1 136 ? 1.887 7.766 -44.655 1.00 50.53 136 HIS A C 1
ATOM 1057 O O . HIS A 1 136 ? 2.650 8.685 -44.281 1.00 50.53 136 HIS A O 1
#

Organism: Necator americanus (NCBI:txid51031)

Foldseek 3Di:
DCVVCVVVLCVVLVVLLVVLCVVLVPDDPVVNVVSNVVSVVSVVVNVCCVPVVVVVCVVCVPDPPCPVVVVVVVVVVVVVVVVVVVVCVQCVPPVNVVVVVVVVVVVVVVVVVVVVVDDPPPPCCVVDDVPDPVVD

Nearest PDB structures (foldseek):
  4j2c-assembly2_C  TM=4.142E-01  e=8.080E+00  Homo sapiens

Secondary structure (DSSP, 8-state):
-HHHHHHHHHHHHHHHHHHHHHHHHHS-HHHHHHHHHHHHHHHHHHHHIIIIIHHHHHHHTTSTTHHHHHHHHHHHHHHHHHHHHHHHHHHHSHHHHHHHHHHHHHHHHHHHHHHHH------GGGTS-TT-TT--

Mean predicted aligned error: 9.48 Å

Solvent-accessible surface area (backbone atoms only — not comparable to full-atom values): 7733 Å² total; per-residue (Å²): 107,63,88,74,50,42,61,58,53,50,51,52,48,51,53,51,32,50,53,23,50,54,46,26,72,75,40,60,77,78,54,18,56,54,24,50,49,52,28,52,50,48,52,52,49,52,52,42,50,66,47,58,49,44,52,52,53,61,62,57,70,78,47,88,68,56,65,71,53,47,57,56,50,46,55,52,46,51,55,50,49,54,49,48,52,52,49,50,56,53,58,66,33,65,70,50,41,51,51,52,51,52,52,49,52,52,49,52,52,49,51,56,55,51,58,75,67,60,73,89,76,83,56,70,73,77,79,46,63,97,83,46,83,84,80,113